Protein AF-A0A0Q5CCN1-F1 (afdb_monomer_lite)

Sequence (96 aa):
MADYRVDPDVVQGAASSLSAGADSGPSGFVTEAWDVGSSRVTGVLDTDGDKFHALWRTTNAATMALATSATKAVETYRTTEEGVAAASSDAGGGSR

Radius of gyration: 24.58 Å; chains: 1; bounding box: 61×33×71 Å

Secondary structure (DSSP, 8-state):
-------HHHHHHHHHHHHHHHHTS-S------B-TTS-B--SHHHHHHHHHHHHHHHHHHHHHHHHHHHHHHHHHHHHHHHHHHHHHHHHHHT--

Structure (mmCIF, N/CA/C/O backbone):
data_AF-A0A0Q5CCN1-F1
#
_entry.id   AF-A0A0Q5CCN1-F1
#
loop_
_atom_site.group_PDB
_atom_site.id
_atom_site.type_symbol
_atom_site.label_atom_id
_atom_site.label_alt_id
_atom_site.label_comp_id
_atom_site.label_asym_id
_atom_site.label_entity_id
_atom_site.label_seq_id
_atom_site.pdbx_PDB_ins_code
_atom_site.Cartn_x
_atom_site.Cartn_y
_atom_site.Cartn_z
_atom_site.occupancy
_atom_site.B_iso_or_equiv
_atom_site.auth_seq_id
_atom_site.auth_comp_id
_atom_site.auth_asym_id
_atom_site.auth_atom_id
_atom_site.pdbx_PDB_model_num
ATOM 1 N N . MET A 1 1 ? 9.380 -25.202 -15.701 1.00 44.84 1 MET A N 1
ATOM 2 C CA . MET A 1 1 ? 9.845 -23.897 -15.193 1.00 44.84 1 MET A CA 1
ATOM 3 C C . MET A 1 1 ? 8.812 -22.891 -15.672 1.00 44.84 1 MET A C 1
ATOM 5 O O . MET A 1 1 ? 8.642 -22.790 -16.878 1.00 44.84 1 MET A O 1
ATOM 9 N N . ALA A 1 2 ? 7.995 -22.325 -14.781 1.00 52.09 2 ALA A N 1
ATOM 10 C CA . ALA A 1 2 ? 6.980 -21.359 -15.197 1.00 52.09 2 ALA A CA 1
ATOM 11 C C . ALA A 1 2 ? 7.694 -20.051 -15.563 1.00 52.09 2 ALA A C 1
ATOM 13 O O . ALA A 1 2 ? 8.442 -19.528 -14.740 1.00 52.09 2 ALA A O 1
ATOM 14 N N . ASP A 1 3 ? 7.515 -19.583 -16.797 1.00 59.88 3 ASP A N 1
ATOM 15 C CA . ASP A 1 3 ? 7.999 -18.275 -17.240 1.00 59.88 3 ASP A CA 1
ATOM 16 C C . ASP A 1 3 ? 7.163 -17.215 -16.506 1.00 59.88 3 ASP A C 1
ATOM 18 O O . ASP A 1 3 ? 6.001 -16.981 -16.839 1.00 59.88 3 ASP A O 1
ATOM 22 N N . TYR A 1 4 ? 7.695 -16.679 -15.406 1.00 58.06 4 TYR A N 1
ATOM 23 C CA . TYR A 1 4 ? 7.013 -15.664 -14.611 1.00 58.06 4 TYR A CA 1
ATOM 24 C C . TYR A 1 4 ? 7.191 -14.314 -15.304 1.00 58.06 4 TYR A C 1
ATOM 26 O O . TYR A 1 4 ? 8.193 -13.629 -15.105 1.00 58.06 4 TYR A O 1
ATOM 34 N N . ARG A 1 5 ? 6.222 -13.949 -16.146 1.00 72.69 5 ARG A N 1
ATOM 35 C CA . ARG A 1 5 ? 6.154 -12.621 -16.760 1.00 72.69 5 ARG A CA 1
ATOM 36 C C . ARG A 1 5 ? 5.299 -11.709 -15.896 1.00 72.69 5 ARG A C 1
ATOM 38 O O . ARG A 1 5 ? 4.136 -12.004 -15.632 1.00 72.69 5 ARG A O 1
ATOM 45 N N . VAL A 1 6 ? 5.896 -10.612 -15.450 1.00 76.56 6 VAL A N 1
ATOM 46 C CA . VAL A 1 6 ? 5.180 -9.531 -14.774 1.00 76.56 6 VAL A CA 1
ATOM 47 C C . VAL A 1 6 ? 4.546 -8.660 -15.848 1.00 76.56 6 VAL A C 1
ATOM 49 O O . VAL A 1 6 ? 5.258 -8.113 -16.683 1.00 76.56 6 VAL A O 1
ATOM 52 N N . ASP A 1 7 ? 3.221 -8.538 -15.826 1.00 89.25 7 ASP A N 1
ATOM 53 C CA . ASP A 1 7 ? 2.504 -7.568 -16.652 1.00 89.25 7 ASP A CA 1
ATOM 54 C C . ASP A 1 7 ? 2.422 -6.226 -15.889 1.00 89.25 7 ASP A C 1
ATOM 56 O O . ASP A 1 7 ? 1.727 -6.147 -14.866 1.00 89.25 7 ASP A O 1
ATOM 60 N N . PRO A 1 8 ? 3.145 -5.177 -16.329 1.00 89.44 8 PRO A N 1
ATOM 61 C CA . PRO A 1 8 ? 3.179 -3.893 -15.634 1.00 89.44 8 PRO A CA 1
ATOM 62 C C . PRO A 1 8 ? 1.817 -3.190 -15.602 1.00 89.44 8 PRO A C 1
ATOM 64 O O . PRO A 1 8 ? 1.554 -2.435 -14.665 1.00 89.44 8 PRO A O 1
ATOM 67 N N . ASP A 1 9 ? 0.930 -3.446 -16.564 1.00 91.38 9 ASP A N 1
ATOM 68 C CA . ASP A 1 9 ? -0.386 -2.809 -16.614 1.00 91.38 9 ASP A CA 1
ATOM 69 C C . ASP A 1 9 ? -1.345 -3.456 -15.610 1.00 91.38 9 ASP A C 1
ATOM 71 O O . ASP A 1 9 ? -2.100 -2.758 -14.927 1.00 91.38 9 ASP A O 1
ATOM 75 N N . VAL A 1 10 ? -1.244 -4.776 -15.422 1.00 93.06 10 VAL A N 1
ATOM 76 C CA . VAL A 1 10 ? -1.959 -5.487 -14.348 1.00 93.06 10 VAL A CA 1
ATOM 77 C C . VAL A 1 10 ? -1.508 -4.987 -12.974 1.00 93.06 10 VAL A C 1
ATOM 79 O O . VAL A 1 10 ? -2.345 -4.716 -12.108 1.00 93.06 10 VAL A O 1
ATOM 82 N N . VAL A 1 11 ? -0.198 -4.811 -12.769 1.00 92.06 11 VAL A N 1
ATOM 83 C CA . VAL A 1 11 ? 0.346 -4.276 -11.508 1.00 92.06 11 VAL A CA 1
ATOM 84 C C . VAL A 1 11 ? -0.112 -2.834 -11.281 1.00 92.06 11 VAL A C 1
ATOM 86 O O . VAL A 1 11 ? -0.519 -2.489 -10.169 1.00 92.06 11 VAL A O 1
ATOM 89 N N . GLN A 1 12 ? -0.114 -2.003 -12.325 1.00 93.19 12 GLN A N 1
ATOM 90 C CA . GLN A 1 12 ? -0.594 -0.626 -12.237 1.00 93.19 12 GLN A CA 1
ATOM 91 C C . GLN A 1 12 ? -2.088 -0.563 -11.887 1.00 93.19 12 GLN A C 1
ATOM 93 O O . GLN A 1 12 ? -2.481 0.217 -11.020 1.00 93.19 12 GLN A O 1
ATOM 98 N N . GLY A 1 13 ? -2.920 -1.406 -12.505 1.00 92.12 13 GLY A N 1
ATOM 99 C CA . GLY A 1 13 ? -4.351 -1.489 -12.199 1.00 92.12 13 GLY A CA 1
ATOM 100 C C . GLY A 1 13 ? -4.626 -1.940 -10.761 1.00 92.12 13 GLY A C 1
ATOM 101 O O . GLY A 1 13 ? -5.497 -1.384 -10.083 1.00 92.12 13 GLY A O 1
ATOM 102 N N . ALA A 1 14 ? -3.841 -2.896 -10.256 1.00 91.25 14 ALA A N 1
ATOM 103 C CA . ALA A 1 14 ? -3.905 -3.320 -8.860 1.00 91.25 14 ALA A CA 1
ATOM 104 C C . ALA A 1 14 ? -3.501 -2.187 -7.900 1.00 91.25 14 ALA A C 1
ATOM 106 O O . ALA A 1 14 ? -4.188 -1.957 -6.904 1.00 91.25 14 ALA A O 1
ATOM 107 N N . ALA A 1 15 ? -2.445 -1.431 -8.221 1.00 92.25 15 ALA A N 1
ATOM 108 C CA . ALA A 1 15 ? -2.019 -0.272 -7.439 1.00 92.25 15 ALA A CA 1
ATOM 109 C C . ALA A 1 15 ? -3.115 0.805 -7.368 1.00 92.25 15 ALA A C 1
ATOM 111 O O . ALA A 1 15 ? -3.442 1.281 -6.282 1.00 92.25 15 ALA A O 1
ATOM 112 N N . SER A 1 16 ? -3.743 1.137 -8.499 1.00 91.81 16 SER A N 1
ATOM 113 C CA . SER A 1 16 ? -4.860 2.088 -8.544 1.00 91.81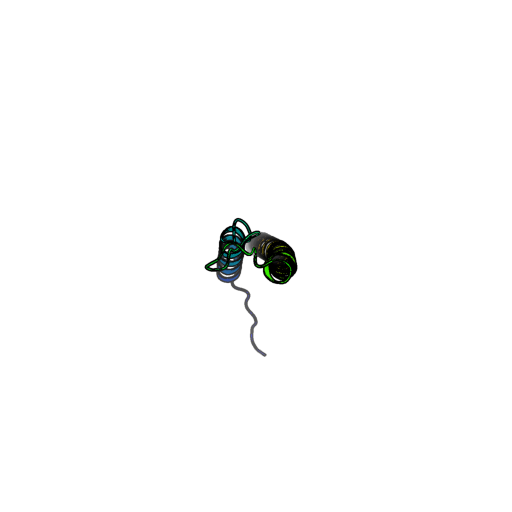 16 SER A CA 1
ATOM 114 C C . SER A 1 16 ? -6.066 1.617 -7.726 1.00 91.81 16 SER A C 1
ATOM 116 O O . SER A 1 16 ? -6.674 2.416 -7.016 1.00 91.81 16 SER A O 1
ATOM 118 N N . SER A 1 17 ? -6.383 0.320 -7.774 1.00 91.12 17 SER A N 1
ATOM 119 C CA . SER A 1 17 ? -7.485 -0.264 -6.997 1.00 91.12 17 SER A CA 1
ATOM 120 C C . SER A 1 17 ? -7.222 -0.204 -5.489 1.00 91.12 17 SER A C 1
ATOM 122 O O . SER A 1 17 ? -8.122 0.125 -4.717 1.00 91.12 17 SER A O 1
ATOM 124 N N . LEU A 1 18 ? -5.981 -0.472 -5.065 1.00 88.88 18 LEU A N 1
ATOM 125 C CA . LEU A 1 18 ? -5.563 -0.360 -3.665 1.00 88.88 18 LEU A CA 1
ATOM 126 C C . LEU A 1 18 ? -5.666 1.083 -3.158 1.00 88.88 18 LEU A C 1
ATOM 128 O O . LEU A 1 18 ? -6.217 1.304 -2.080 1.00 88.88 18 LEU A O 1
ATOM 132 N N . SER A 1 19 ? -5.194 2.061 -3.937 1.00 88.81 19 SER A N 1
ATOM 133 C CA . SER A 1 19 ? -5.307 3.483 -3.583 1.00 88.81 19 SER A CA 1
ATOM 134 C C . SER A 1 19 ? -6.765 3.934 -3.458 1.00 88.81 19 SER A C 1
ATOM 136 O O . SER A 1 19 ? -7.124 4.572 -2.475 1.00 88.81 19 SER A O 1
ATOM 138 N N . ALA A 1 20 ? -7.631 3.545 -4.398 1.0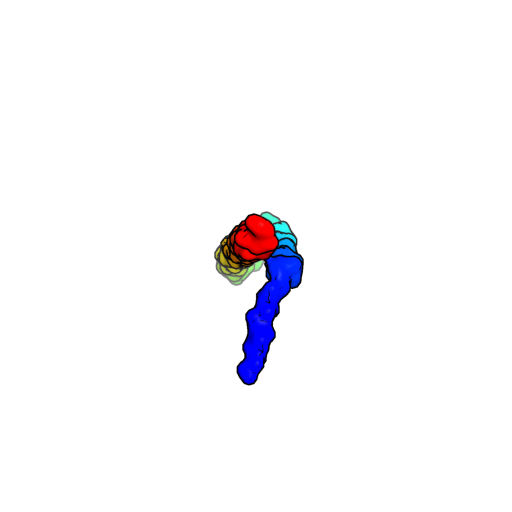0 86.44 20 ALA A N 1
ATOM 139 C CA . ALA A 1 20 ? -9.051 3.897 -4.345 1.00 86.44 20 ALA A CA 1
ATOM 140 C C . ALA A 1 20 ? -9.764 3.289 -3.123 1.00 86.44 20 ALA A C 1
ATOM 142 O O . ALA A 1 20 ? -10.579 3.949 -2.480 1.00 86.44 20 AL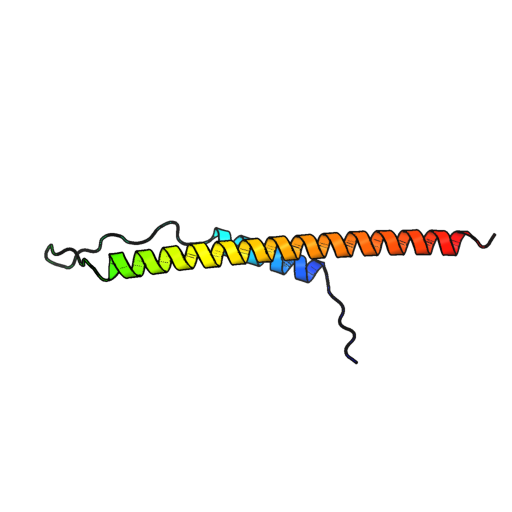A A O 1
ATOM 143 N N . GLY A 1 21 ? -9.438 2.039 -2.776 1.00 81.88 21 GLY A N 1
ATOM 144 C CA . GLY A 1 21 ? -9.958 1.395 -1.571 1.00 81.88 21 GLY A CA 1
ATOM 145 C C . GLY A 1 21 ? -9.512 2.109 -0.294 1.00 81.88 21 GLY A C 1
ATOM 146 O O . GLY A 1 21 ? -10.327 2.319 0.604 1.00 81.88 21 GLY A O 1
ATOM 147 N N . ALA A 1 22 ? -8.249 2.538 -0.240 1.00 80.94 22 ALA A N 1
ATOM 148 C CA . ALA A 1 22 ? -7.705 3.306 0.874 1.00 80.94 22 ALA A CA 1
ATOM 149 C C . ALA A 1 22 ? -8.443 4.649 1.079 1.00 80.94 22 ALA A C 1
ATOM 151 O O . ALA A 1 22 ? -8.859 4.989 2.190 1.00 80.94 22 ALA A O 1
ATOM 152 N N . ASP A 1 23 ? -8.711 5.377 -0.004 1.00 79.62 23 ASP A N 1
ATOM 153 C CA . ASP A 1 23 ? -9.412 6.666 0.061 1.00 79.62 23 ASP A CA 1
ATOM 154 C C . ASP A 1 23 ? -10.895 6.543 0.465 1.00 79.62 23 ASP A C 1
ATOM 156 O O . ASP A 1 23 ? -11.489 7.504 0.954 1.00 79.62 23 ASP A O 1
ATOM 160 N N . SER A 1 24 ? -11.501 5.361 0.312 1.00 77.94 24 SER A N 1
ATOM 161 C CA . SER A 1 24 ? -12.924 5.113 0.601 1.00 77.94 24 SER A CA 1
ATOM 162 C C . SER A 1 24 ? -13.260 4.816 2.072 1.00 77.94 24 SER A C 1
ATOM 164 O O . SER A 1 24 ? -14.392 4.451 2.393 1.00 77.94 24 SER A O 1
ATOM 166 N N . GLY A 1 25 ? -12.286 4.940 2.975 1.00 70.38 25 GLY A N 1
ATOM 167 C CA . GLY A 1 25 ? -12.448 4.576 4.381 1.00 70.38 25 GLY A CA 1
ATOM 168 C C . GLY A 1 25 ? -13.480 5.387 5.175 1.00 70.38 25 GLY A C 1
ATOM 169 O O . GLY A 1 25 ? -13.877 6.479 4.766 1.00 70.38 25 GLY A O 1
ATOM 170 N N . PRO A 1 26 ? -13.897 4.886 6.356 1.00 71.31 26 PRO A N 1
ATOM 171 C CA . PRO A 1 26 ? -14.772 5.619 7.262 1.00 71.31 26 PRO A CA 1
ATOM 172 C C . PRO A 1 26 ? -14.186 6.994 7.610 1.00 71.31 26 PRO A C 1
ATOM 174 O O . PRO A 1 26 ? -13.030 7.112 8.017 1.00 71.31 26 PRO A O 1
ATOM 177 N N . SER A 1 27 ? -15.013 8.035 7.483 1.00 69.38 27 SER A N 1
ATOM 178 C CA . SER A 1 27 ? -14.652 9.425 7.799 1.00 69.38 27 SER A CA 1
ATOM 179 C C . SER A 1 27 ? -14.569 9.709 9.303 1.00 69.38 27 SER A C 1
ATOM 181 O O . SER A 1 27 ? -14.033 10.740 9.711 1.00 69.38 27 SER A O 1
ATOM 183 N N . GLY A 1 28 ? -15.077 8.794 10.130 1.00 66.75 28 GLY A N 1
ATOM 184 C CA . GLY A 1 28 ? -15.068 8.869 11.584 1.00 66.75 28 GLY A CA 1
ATOM 185 C C . GLY A 1 28 ? -15.614 7.589 12.214 1.00 66.75 28 GLY A C 1
ATOM 186 O O . GLY A 1 28 ? -15.972 6.639 11.516 1.00 66.75 28 GLY A O 1
ATOM 187 N N . PHE A 1 29 ? -15.681 7.569 13.540 1.00 68.81 29 PHE A N 1
ATOM 188 C CA . PHE A 1 29 ? -16.264 6.483 14.324 1.00 68.81 29 PHE A CA 1
ATOM 189 C C . PHE A 1 29 ? -17.366 7.033 15.233 1.00 68.81 29 PHE A C 1
ATOM 191 O O . PHE A 1 29 ? -17.399 8.227 15.539 1.00 68.81 29 PHE A O 1
ATOM 198 N N . VAL A 1 30 ? -18.302 6.169 15.628 1.00 69.19 30 VAL A N 1
ATOM 199 C CA . VAL A 1 30 ? -19.404 6.545 16.520 1.00 69.19 30 VAL A CA 1
ATOM 200 C C . VAL A 1 30 ? -18.857 6.649 17.938 1.00 69.19 30 VAL A C 1
ATOM 202 O O . VAL A 1 30 ? -18.530 5.637 18.548 1.00 69.19 30 VAL A O 1
ATOM 205 N N . THR A 1 31 ? -18.761 7.871 18.452 1.00 61.56 31 THR A N 1
ATOM 206 C CA . THR A 1 31 ? -18.314 8.150 19.824 1.00 61.56 31 THR A CA 1
ATOM 207 C C . THR A 1 31 ? -19.458 8.124 20.833 1.00 61.56 31 THR A C 1
ATOM 209 O O . THR A 1 31 ? -19.215 8.085 22.034 1.00 61.56 31 THR A O 1
ATOM 212 N N . GLU A 1 32 ? -20.719 8.171 20.390 1.00 63.69 32 GLU A N 1
ATOM 213 C CA . GLU A 1 32 ? -21.872 8.161 21.293 1.00 63.69 32 GLU A CA 1
ATOM 214 C C . GLU A 1 32 ? -23.030 7.350 20.708 1.00 63.69 32 GLU A C 1
ATOM 216 O O . GLU A 1 32 ? -23.481 7.607 19.593 1.00 63.69 32 GLU A O 1
ATOM 221 N N . ALA A 1 33 ? -23.555 6.405 21.488 1.00 63.72 33 ALA A N 1
ATOM 222 C CA . ALA A 1 33 ? -24.860 5.805 21.243 1.00 63.72 33 ALA A CA 1
ATOM 223 C C . ALA A 1 33 ? -25.698 5.867 22.520 1.00 63.72 33 ALA A C 1
ATOM 225 O O . ALA A 1 33 ? -25.181 5.708 23.629 1.00 63.72 33 ALA A O 1
ATOM 226 N N . TRP A 1 34 ? -26.992 6.105 22.347 1.00 63.41 34 TRP A N 1
ATOM 227 C CA . TRP A 1 34 ? -27.963 6.215 23.427 1.00 63.41 34 TRP A CA 1
ATOM 228 C C . TRP A 1 34 ? -28.893 5.012 23.374 1.00 63.41 34 TRP A C 1
ATOM 230 O O . TRP A 1 34 ? -29.402 4.680 22.304 1.00 63.41 34 TRP A O 1
ATOM 240 N N . ASP A 1 35 ? -29.114 4.368 24.517 1.00 60.66 35 ASP A N 1
ATOM 241 C CA . ASP A 1 35 ? -30.167 3.362 24.630 1.00 60.66 35 ASP A CA 1
ATOM 242 C C . ASP A 1 35 ? -31.549 4.038 24.720 1.00 60.66 35 ASP A C 1
ATOM 244 O O . ASP A 1 35 ? -31.659 5.236 25.022 1.00 60.66 35 ASP A O 1
ATOM 248 N N . VAL A 1 36 ? -32.618 3.275 24.474 1.00 59.44 36 VAL A N 1
ATOM 249 C CA . VAL A 1 36 ? -34.009 3.739 24.589 1.00 59.44 36 VAL A CA 1
ATOM 250 C C . VAL A 1 36 ? -34.326 3.995 26.069 1.00 59.44 36 VAL A C 1
ATOM 252 O O . VAL A 1 36 ? -34.865 3.142 26.764 1.00 59.44 36 VAL A O 1
ATOM 255 N N . GLY A 1 37 ? -33.946 5.169 26.579 1.00 60.19 37 GLY A N 1
ATOM 256 C CA . GLY A 1 37 ? -34.114 5.515 27.997 1.00 60.19 37 GLY A CA 1
ATOM 257 C C . GLY A 1 37 ? -33.048 6.423 28.620 1.00 60.19 37 GLY A C 1
ATOM 258 O O . GLY A 1 37 ? -32.952 6.468 29.843 1.00 60.19 37 GLY A O 1
ATOM 259 N N . SER A 1 38 ? -32.268 7.162 27.822 1.00 59.12 38 SER A N 1
ATOM 260 C CA . SER A 1 38 ? -31.343 8.225 28.281 1.00 59.12 38 SER A CA 1
ATOM 261 C C . SER A 1 38 ? -30.015 7.778 28.906 1.00 59.12 38 SER A C 1
ATOM 263 O O . SER A 1 38 ? -29.312 8.604 29.487 1.00 59.12 38 SER A O 1
ATOM 265 N N . SER A 1 39 ? -29.617 6.513 28.755 1.00 62.94 39 SER A N 1
ATOM 266 C CA . SER A 1 39 ? -28.278 6.061 29.167 1.00 62.94 39 SER A CA 1
ATOM 267 C C . SER A 1 39 ? -27.333 6.008 27.963 1.00 62.94 39 SER A C 1
ATOM 269 O O . SER A 1 39 ? -27.640 5.363 26.959 1.00 62.94 39 SER A O 1
ATOM 271 N N . ARG A 1 40 ? -26.185 6.691 28.056 1.00 64.25 40 ARG A N 1
ATOM 272 C CA . ARG A 1 40 ? -25.095 6.599 27.068 1.00 64.25 40 ARG A CA 1
ATOM 273 C C . ARG A 1 40 ? -24.481 5.201 27.183 1.00 64.25 40 ARG A C 1
ATOM 275 O O . ARG A 1 40 ? -24.112 4.780 28.279 1.00 64.25 40 ARG A O 1
ATOM 282 N N . VAL A 1 41 ? -24.367 4.479 26.071 1.00 66.38 41 VAL A N 1
ATOM 283 C CA . VAL A 1 41 ? -23.698 3.170 26.001 1.00 66.38 41 VAL A CA 1
ATOM 284 C C . VAL A 1 41 ? -22.186 3.417 26.028 1.00 66.38 41 VAL A C 1
ATOM 286 O O . VAL A 1 41 ? -21.508 3.408 25.006 1.00 66.38 41 VAL A O 1
ATOM 289 N N . THR A 1 42 ? -21.661 3.753 27.205 1.00 64.06 42 THR A N 1
ATOM 290 C CA . THR A 1 42 ? -20.251 4.118 27.394 1.00 64.06 42 THR A CA 1
ATOM 291 C C . THR A 1 42 ? -19.372 2.895 27.609 1.00 64.06 42 THR A C 1
ATOM 293 O O . THR A 1 42 ? -19.759 1.971 28.324 1.00 64.06 42 THR A O 1
ATOM 296 N N . GLY A 1 43 ? -18.160 2.915 27.053 1.00 63.59 43 GLY A N 1
ATOM 297 C CA . GLY A 1 43 ? -17.108 1.937 27.351 1.00 63.59 43 GLY A CA 1
ATOM 298 C C . GLY A 1 43 ? -16.756 1.019 26.183 1.00 63.59 43 GLY A C 1
ATOM 299 O O . GLY A 1 43 ? -15.606 1.022 25.755 1.00 63.59 43 GLY A O 1
ATOM 300 N N . VAL A 1 44 ? -17.717 0.264 25.642 1.00 65.38 44 VAL A N 1
ATOM 301 C CA . VAL A 1 44 ? -17.458 -0.657 24.513 1.00 65.38 44 VAL A CA 1
ATOM 302 C C . VAL A 1 44 ? -17.353 0.107 23.194 1.00 65.38 44 VAL A C 1
ATOM 304 O O . VAL A 1 44 ? -16.385 -0.076 22.468 1.00 65.38 44 VAL A O 1
ATOM 307 N N . LEU A 1 45 ? -18.291 1.017 22.911 1.00 66.75 45 LEU A N 1
ATOM 308 C CA . LEU A 1 45 ? -18.288 1.790 21.662 1.00 66.75 45 LEU A CA 1
ATOM 309 C C . LEU A 1 45 ? -17.111 2.764 21.571 1.00 66.75 45 LEU A C 1
ATOM 311 O O . LEU A 1 45 ? -16.495 2.857 20.516 1.00 66.75 45 LEU A O 1
ATOM 315 N N . ASP A 1 46 ? -16.762 3.419 22.682 1.00 68.56 46 ASP A N 1
ATOM 316 C CA . ASP A 1 46 ? -15.596 4.305 22.750 1.00 68.56 46 ASP A CA 1
ATOM 317 C C . ASP A 1 46 ? -14.303 3.501 22.512 1.00 68.56 46 ASP A C 1
ATOM 319 O O . ASP A 1 46 ? -13.542 3.777 21.589 1.00 68.56 46 ASP A O 1
ATOM 323 N N . THR A 1 47 ? -14.090 2.435 23.294 1.00 74.12 47 THR A N 1
ATOM 324 C CA . THR A 1 47 ? -12.842 1.658 23.249 1.00 74.12 47 THR A CA 1
ATOM 325 C C . THR A 1 47 ? -12.678 0.882 21.943 1.00 74.12 47 THR A C 1
ATOM 327 O O . THR A 1 47 ? -11.585 0.853 21.375 1.00 74.12 47 THR A O 1
ATOM 330 N N . ASP A 1 48 ? -13.729 0.213 21.467 1.00 79.31 48 ASP A N 1
ATOM 331 C CA . ASP A 1 48 ? -13.651 -0.586 20.243 1.00 79.31 48 ASP A CA 1
ATOM 332 C C . ASP A 1 48 ? -13.719 0.297 18.995 1.00 79.31 48 ASP A C 1
ATOM 334 O O . ASP A 1 48 ? -13.052 -0.010 18.007 1.00 79.31 48 ASP A O 1
ATOM 338 N N . GLY A 1 49 ? -14.431 1.427 19.053 1.00 77.94 49 GLY A N 1
ATOM 339 C CA . GLY A 1 49 ? -14.431 2.450 18.009 1.00 77.94 49 GLY A CA 1
ATOM 340 C C . GLY A 1 49 ? -13.050 3.071 17.810 1.00 77.94 49 GLY A C 1
ATOM 341 O O . GLY A 1 49 ? -12.557 3.105 16.681 1.00 77.94 49 GLY A O 1
ATOM 342 N N . ASP A 1 50 ? -12.379 3.462 18.898 1.00 79.38 50 ASP A N 1
ATOM 343 C CA . ASP A 1 50 ? -11.007 3.980 18.864 1.00 79.38 50 ASP A CA 1
ATOM 344 C C . ASP A 1 50 ? -10.024 2.945 18.302 1.00 79.38 50 ASP A C 1
ATOM 346 O O . ASP A 1 50 ? -9.228 3.248 17.407 1.00 79.38 50 ASP A O 1
ATOM 350 N N . LYS A 1 51 ? -10.094 1.696 18.786 1.00 83.19 51 LYS A N 1
ATOM 351 C CA . LYS A 1 51 ? -9.244 0.600 18.294 1.00 83.19 51 LYS A CA 1
ATOM 352 C C . LYS A 1 51 ? -9.481 0.319 16.816 1.00 83.19 51 LYS A C 1
ATOM 354 O O . LYS A 1 51 ? -8.516 0.165 16.069 1.00 83.19 51 LYS A O 1
ATOM 359 N N . PHE A 1 52 ? -10.740 0.254 16.387 1.00 82.56 52 PHE A N 1
ATOM 360 C CA . PHE A 1 52 ? -11.091 0.030 14.989 1.00 82.56 52 PHE A CA 1
ATOM 361 C C . PHE A 1 52 ? -10.588 1.173 14.109 1.00 82.56 52 PHE A C 1
ATOM 363 O O . PHE A 1 52 ? -9.977 0.925 13.074 1.00 82.56 52 PHE A O 1
ATOM 370 N N . HIS A 1 53 ? -10.774 2.422 14.536 1.00 81.25 53 HIS A N 1
ATOM 371 C CA . HIS A 1 53 ? -10.310 3.587 13.792 1.00 81.25 53 HIS A CA 1
ATOM 372 C C . HIS A 1 53 ? -8.776 3.634 13.689 1.00 81.25 53 HIS A C 1
ATOM 374 O O . HIS A 1 53 ? -8.238 3.886 12.608 1.00 81.25 53 HIS A O 1
ATOM 380 N N . ALA A 1 54 ? -8.056 3.321 14.770 1.00 84.25 54 ALA A N 1
ATOM 381 C CA . ALA A 1 54 ? -6.596 3.223 14.758 1.00 84.25 54 ALA A CA 1
ATOM 382 C C . ALA A 1 54 ? -6.095 2.093 13.841 1.00 84.25 54 ALA A C 1
ATOM 384 O O . ALA A 1 54 ? -5.147 2.286 13.068 1.00 84.25 54 ALA A O 1
ATOM 385 N N . LEU A 1 55 ? -6.750 0.928 13.885 1.00 87.12 55 LEU A N 1
ATOM 386 C CA . LEU A 1 55 ? -6.437 -0.199 13.009 1.00 87.12 55 LEU A CA 1
ATOM 387 C C . LEU A 1 55 ? -6.699 0.162 11.546 1.00 87.12 55 LEU A C 1
ATOM 389 O O . LEU A 1 55 ? -5.819 -0.033 10.712 1.00 87.12 55 LEU A O 1
ATOM 393 N N . TRP A 1 56 ? -7.851 0.770 11.250 1.00 85.00 56 TRP A N 1
ATOM 394 C CA . TRP A 1 56 ? -8.193 1.244 9.912 1.00 85.00 56 TRP A CA 1
ATOM 395 C C . TRP A 1 56 ? -7.129 2.198 9.374 1.00 85.00 56 TRP A C 1
ATOM 397 O O . TRP A 1 56 ? -6.605 1.975 8.288 1.00 85.00 56 TRP A O 1
ATOM 407 N N . ARG A 1 57 ? -6.744 3.226 10.142 1.00 85.50 57 ARG A N 1
ATOM 408 C CA . ARG A 1 57 ? -5.691 4.180 9.754 1.00 85.50 57 ARG A CA 1
ATOM 409 C C . ARG A 1 57 ? -4.361 3.489 9.453 1.00 85.50 57 ARG A C 1
ATOM 411 O O . ARG A 1 57 ? -3.701 3.842 8.477 1.00 85.50 57 ARG A O 1
ATOM 418 N N . THR A 1 58 ? -3.985 2.510 10.272 1.00 90.25 58 THR A N 1
ATOM 419 C CA . THR A 1 58 ? -2.738 1.751 10.107 1.00 90.25 58 THR A CA 1
ATOM 420 C C . THR A 1 58 ? -2.773 0.899 8.840 1.00 90.25 58 THR A C 1
ATOM 422 O O . THR A 1 58 ? -1.857 0.970 8.021 1.00 90.25 58 THR A O 1
ATOM 425 N N . THR A 1 59 ? -3.853 0.141 8.634 1.00 88.38 59 THR A N 1
ATOM 426 C CA . THR A 1 59 ? -4.067 -0.651 7.418 1.00 88.38 59 THR A CA 1
ATOM 427 C C . THR A 1 59 ? -4.112 0.245 6.186 1.00 88.38 59 THR A C 1
ATOM 429 O O . THR A 1 59 ? -3.485 -0.070 5.182 1.00 88.38 59 THR A O 1
ATOM 432 N N . ASN A 1 60 ? -4.771 1.400 6.276 1.00 88.19 60 ASN A N 1
ATOM 433 C CA . ASN A 1 60 ? -4.853 2.373 5.197 1.00 88.19 60 ASN A CA 1
ATOM 434 C C . ASN A 1 60 ? -3.472 2.878 4.763 1.00 88.19 60 ASN A C 1
ATOM 436 O O . ASN A 1 60 ? -3.140 2.870 3.579 1.00 88.19 60 ASN A O 1
ATOM 440 N N . ALA A 1 61 ? -2.641 3.269 5.732 1.00 88.88 61 ALA A N 1
ATOM 441 C CA . ALA A 1 61 ? -1.279 3.717 5.470 1.00 88.88 61 ALA A CA 1
ATOM 442 C C . ALA A 1 61 ? -0.432 2.614 4.812 1.00 88.88 61 ALA A C 1
ATOM 444 O O . ALA A 1 61 ? 0.297 2.882 3.856 1.00 88.88 61 ALA A O 1
ATOM 445 N N . ALA A 1 62 ? -0.562 1.367 5.276 1.00 92.19 62 ALA A N 1
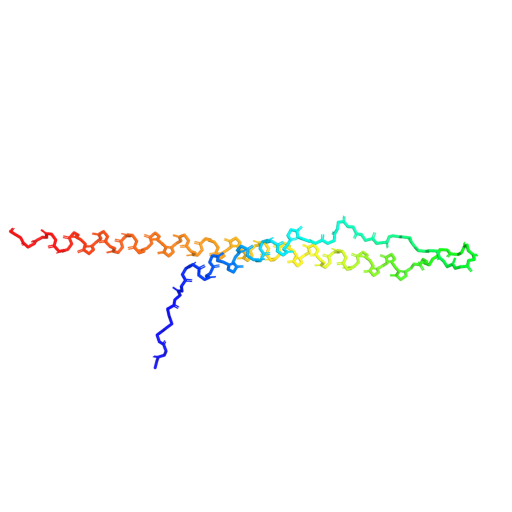ATOM 446 C CA . ALA A 1 62 ? 0.122 0.223 4.678 1.00 92.19 62 ALA A CA 1
ATOM 447 C C . ALA A 1 62 ? -0.342 -0.042 3.233 1.00 92.19 62 ALA A C 1
ATOM 449 O O . ALA A 1 62 ? 0.491 -0.247 2.349 1.00 92.19 62 ALA A O 1
ATOM 450 N N . THR A 1 63 ? -1.650 0.025 2.970 1.00 91.06 63 THR A N 1
ATOM 451 C CA . THR A 1 63 ? -2.232 -0.129 1.628 1.00 91.06 63 THR A CA 1
ATOM 452 C C . THR A 1 63 ? -1.717 0.942 0.667 1.00 91.06 63 THR A C 1
ATOM 454 O O . THR A 1 63 ? -1.284 0.620 -0.439 1.00 91.06 63 THR A O 1
ATOM 457 N N . MET A 1 64 ? -1.671 2.207 1.097 1.00 91.44 64 MET A N 1
ATOM 458 C CA . MET A 1 64 ? -1.110 3.295 0.290 1.00 91.44 64 MET A CA 1
ATOM 459 C C . MET A 1 64 ? 0.390 3.123 0.019 1.00 91.44 64 MET A C 1
ATOM 461 O O . MET A 1 64 ? 0.858 3.370 -1.097 1.00 91.44 64 MET A O 1
ATOM 465 N N . ALA A 1 65 ? 1.158 2.680 1.017 1.00 93.62 65 ALA A N 1
ATOM 466 C CA . ALA A 1 65 ? 2.584 2.408 0.853 1.00 93.62 65 ALA A CA 1
ATOM 467 C C . ALA A 1 65 ? 2.830 1.264 -0.146 1.00 93.62 65 ALA A C 1
ATOM 469 O O . ALA A 1 65 ? 3.752 1.338 -0.967 1.00 93.62 65 ALA A O 1
ATOM 470 N N . LEU A 1 66 ? 1.978 0.236 -0.124 1.00 93.12 66 LEU A N 1
ATOM 471 C CA . LEU A 1 66 ? 2.017 -0.867 -1.079 1.00 93.12 66 LEU A CA 1
ATOM 472 C C . LEU A 1 66 ? 1.685 -0.394 -2.499 1.00 93.12 66 LEU A C 1
ATOM 474 O O . LEU A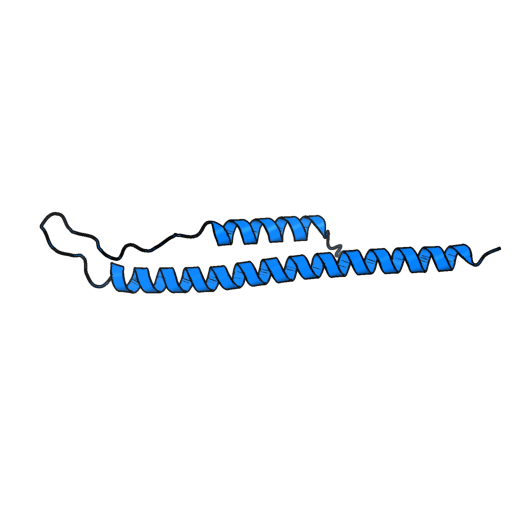 1 66 ? 2.446 -0.680 -3.421 1.00 93.12 66 LEU A O 1
ATOM 478 N N . ALA A 1 67 ? 0.614 0.384 -2.674 1.00 93.62 67 ALA A N 1
ATOM 479 C CA . ALA A 1 67 ? 0.242 0.950 -3.972 1.00 93.62 67 ALA A CA 1
ATOM 480 C C . ALA A 1 67 ? 1.344 1.858 -4.550 1.00 93.62 67 ALA A C 1
ATOM 482 O O . ALA A 1 67 ? 1.674 1.789 -5.737 1.00 93.62 67 ALA A O 1
ATOM 483 N N . THR A 1 68 ? 1.984 2.655 -3.691 1.00 94.81 68 THR A N 1
ATOM 484 C CA . THR A 1 68 ? 3.137 3.488 -4.064 1.00 94.81 68 THR A CA 1
ATOM 485 C C . THR A 1 68 ? 4.317 2.629 -4.518 1.00 94.81 68 THR A C 1
ATOM 487 O O . THR A 1 68 ? 4.938 2.908 -5.542 1.00 94.81 68 THR A O 1
ATOM 490 N N . SER A 1 69 ? 4.625 1.563 -3.777 1.00 95.94 69 SER A N 1
ATOM 491 C CA . SER A 1 69 ? 5.713 0.639 -4.117 1.00 95.94 69 SER A CA 1
ATOM 492 C C . SER A 1 69 ? 5.453 -0.088 -5.438 1.00 95.94 69 SER A C 1
ATOM 494 O O . SER A 1 69 ? 6.363 -0.216 -6.254 1.00 95.94 69 SER A O 1
ATOM 496 N N . ALA A 1 70 ? 4.209 -0.505 -5.682 1.00 94.19 70 ALA A N 1
ATOM 497 C CA . ALA A 1 70 ? 3.799 -1.134 -6.932 1.00 94.19 70 ALA A CA 1
ATOM 498 C C . ALA A 1 70 ? 3.951 -0.180 -8.128 1.00 94.19 70 ALA A C 1
ATOM 500 O O . ALA A 1 70 ? 4.526 -0.562 -9.142 1.00 94.19 70 ALA A O 1
ATOM 501 N N . THR A 1 71 ? 3.534 1.081 -7.980 1.00 94.81 71 THR A N 1
ATOM 502 C CA . THR A 1 71 ? 3.715 2.112 -9.019 1.00 94.81 71 THR A CA 1
ATOM 503 C C . THR A 1 71 ? 5.197 2.314 -9.358 1.00 94.81 71 THR A C 1
ATOM 505 O O . THR A 1 71 ? 5.578 2.277 -10.524 1.00 94.81 71 THR A O 1
ATOM 508 N N . LYS A 1 72 ? 6.069 2.415 -8.346 1.00 95.25 72 LYS A N 1
ATOM 509 C CA . LYS A 1 72 ? 7.525 2.533 -8.560 1.00 95.25 72 LYS A CA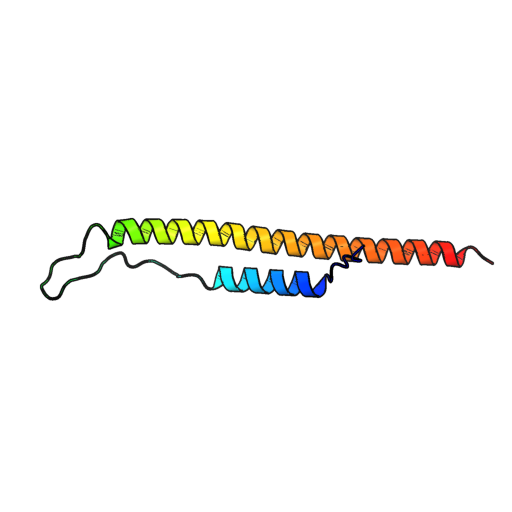 1
ATOM 510 C C . LYS A 1 72 ? 8.126 1.318 -9.269 1.00 95.25 72 LYS A C 1
ATOM 512 O O . LYS A 1 72 ? 9.034 1.460 -10.089 1.00 95.25 72 LYS A O 1
ATOM 517 N N . ALA A 1 73 ? 7.644 0.117 -8.953 1.00 92.25 73 ALA A N 1
ATOM 518 C CA . ALA A 1 73 ? 8.092 -1.101 -9.621 1.00 92.25 73 ALA A CA 1
ATOM 519 C C . ALA A 1 73 ? 7.723 -1.084 -11.113 1.00 92.25 73 ALA A C 1
ATOM 521 O O . ALA A 1 73 ? 8.555 -1.427 -11.952 1.00 92.25 73 ALA A O 1
ATOM 522 N N . VAL A 1 74 ? 6.516 -0.617 -11.447 1.00 94.00 74 VAL A N 1
ATOM 523 C CA . VAL A 1 74 ? 6.060 -0.443 -12.833 1.00 94.00 74 VAL A CA 1
ATOM 524 C C . VAL A 1 74 ? 6.924 0.574 -13.586 1.00 94.00 74 VAL A C 1
ATOM 526 O O . VAL A 1 74 ? 7.361 0.296 -14.701 1.00 94.00 74 VAL A O 1
ATOM 529 N N . GLU A 1 75 ? 7.222 1.725 -12.982 1.00 94.50 75 GLU A N 1
ATOM 530 C CA . GLU A 1 75 ? 8.110 2.740 -13.575 1.00 94.50 75 GLU A CA 1
ATOM 531 C C . GLU A 1 75 ? 9.514 2.185 -13.849 1.00 94.50 75 GLU A C 1
ATOM 533 O O . GLU A 1 75 ? 10.077 2.387 -14.928 1.00 94.50 75 GLU A O 1
ATOM 538 N N . THR A 1 76 ? 10.058 1.428 -12.892 1.00 94.56 76 THR A N 1
ATOM 539 C CA . THR A 1 76 ? 11.370 0.778 -13.025 1.00 94.56 76 THR A CA 1
ATOM 540 C C . THR A 1 76 ? 11.368 -0.232 -14.171 1.00 94.56 76 THR A C 1
ATOM 542 O O . THR A 1 76 ? 12.307 -0.263 -14.968 1.00 94.56 76 THR A O 1
ATOM 545 N N . TYR A 1 77 ? 10.304 -1.032 -14.286 1.00 91.12 77 TYR A N 1
ATOM 546 C CA . TYR A 1 77 ? 10.146 -2.001 -15.368 1.00 91.12 77 TYR A CA 1
ATOM 547 C C . TYR A 1 77 ? 10.136 -1.309 -16.736 1.00 91.12 77 TYR A C 1
ATOM 549 O O . TYR A 1 77 ? 10.931 -1.659 -17.604 1.00 91.12 77 TYR A O 1
ATOM 557 N N . ARG A 1 78 ? 9.304 -0.273 -16.908 1.00 90.56 78 ARG A N 1
ATOM 558 C CA . ARG A 1 78 ? 9.199 0.475 -18.174 1.00 90.56 78 ARG A CA 1
ATOM 559 C C . ARG A 1 78 ? 10.521 1.133 -18.572 1.00 90.56 78 ARG A C 1
ATOM 561 O O . ARG A 1 78 ? 10.956 0.978 -19.705 1.00 90.56 78 ARG A O 1
ATOM 568 N N . THR A 1 79 ? 11.204 1.766 -17.620 1.00 93.38 79 THR A N 1
ATOM 569 C CA . THR A 1 79 ? 12.530 2.367 -17.858 1.00 93.38 79 THR A CA 1
ATOM 570 C C . THR A 1 79 ? 13.556 1.317 -18.300 1.00 93.38 79 THR A C 1
ATOM 572 O O . THR A 1 79 ? 14.395 1.570 -19.164 1.00 93.38 79 THR A O 1
ATOM 575 N N . THR A 1 80 ? 13.493 0.118 -17.714 1.00 92.19 80 THR A N 1
ATOM 576 C CA . THR A 1 80 ? 14.393 -0.987 -18.070 1.00 92.19 80 THR A CA 1
ATOM 577 C C . THR A 1 80 ? 14.117 -1.488 -19.487 1.00 92.19 80 THR A C 1
ATOM 579 O O . THR A 1 80 ? 15.058 -1.647 -20.260 1.00 92.19 80 THR A O 1
ATOM 582 N N . GLU A 1 81 ? 12.848 -1.685 -19.851 1.00 90.00 81 GLU A N 1
ATOM 583 C CA . GLU A 1 81 ? 12.440 -2.080 -21.208 1.00 90.00 81 GLU A CA 1
ATOM 584 C C . GLU A 1 81 ? 12.892 -1.061 -22.263 1.00 90.00 81 GLU A C 1
ATOM 586 O O . GLU A 1 81 ? 13.468 -1.439 -23.283 1.00 90.00 81 GLU A O 1
ATOM 591 N N . GLU A 1 82 ? 12.717 0.237 -22.000 1.00 90.69 82 GLU A N 1
ATOM 592 C CA . GLU A 1 82 ? 13.189 1.308 -22.886 1.00 90.69 82 GLU A CA 1
ATOM 593 C C . GLU A 1 82 ? 14.713 1.266 -23.074 1.00 90.69 82 GLU A C 1
ATOM 595 O O . GLU A 1 82 ? 15.208 1.347 -24.202 1.00 90.69 82 GLU A O 1
ATOM 600 N N . GLY A 1 83 ? 15.467 1.075 -21.987 1.00 91.31 83 GLY A N 1
ATOM 601 C CA . GLY A 1 83 ? 16.923 0.941 -22.040 1.00 91.31 83 GLY A CA 1
ATOM 602 C C . GLY A 1 83 ? 17.385 -0.291 -22.825 1.00 91.31 83 GLY A C 1
ATOM 603 O O . GLY A 1 83 ? 18.320 -0.203 -23.624 1.00 91.31 83 GLY A O 1
ATOM 604 N N . VAL A 1 84 ? 16.712 -1.432 -22.649 1.00 91.00 84 VAL A N 1
ATOM 605 C CA . VAL A 1 84 ? 16.995 -2.667 -23.401 1.00 91.00 84 VAL A CA 1
ATOM 606 C C . VAL A 1 84 ? 16.678 -2.490 -24.887 1.00 91.00 84 VAL A C 1
ATOM 608 O O . VAL A 1 84 ? 17.469 -2.915 -25.734 1.00 91.00 84 VAL A O 1
ATOM 611 N N . ALA A 1 85 ? 15.566 -1.836 -25.226 1.00 89.44 85 ALA A N 1
ATOM 612 C CA . ALA A 1 85 ? 15.192 -1.553 -26.609 1.00 89.44 85 ALA A CA 1
ATOM 613 C C . ALA A 1 85 ? 16.202 -0.621 -27.302 1.00 89.44 85 ALA A C 1
ATOM 615 O O . ALA A 1 85 ? 16.584 -0.869 -28.452 1.00 89.44 85 ALA A O 1
ATOM 616 N N . ALA A 1 86 ? 16.685 0.408 -26.598 1.00 89.88 86 ALA A N 1
ATOM 617 C CA . ALA A 1 86 ? 17.732 1.300 -27.092 1.00 89.88 86 ALA A CA 1
ATOM 618 C C . ALA A 1 86 ? 19.045 0.542 -27.349 1.00 89.88 86 ALA A C 1
ATOM 620 O O . ALA A 1 86 ? 19.560 0.566 -28.466 1.00 89.88 86 ALA A O 1
ATOM 621 N N . ALA A 1 87 ? 19.524 -0.227 -26.366 1.00 90.69 87 ALA A N 1
ATOM 622 C CA . ALA A 1 87 ? 20.745 -1.024 -26.503 1.00 90.69 87 ALA A CA 1
ATOM 623 C C . ALA A 1 87 ? 20.654 -2.056 -27.643 1.00 90.69 87 ALA A C 1
ATOM 625 O O . ALA A 1 87 ? 21.622 -2.282 -28.371 1.00 90.69 87 ALA A O 1
ATOM 626 N N . SER A 1 88 ? 19.480 -2.664 -27.831 1.00 90.06 88 SER A N 1
ATOM 627 C CA . SER A 1 88 ? 19.230 -3.613 -28.923 1.00 90.06 88 SER A CA 1
ATOM 628 C C . SER A 1 88 ? 19.262 -2.933 -30.294 1.00 90.06 88 SER A C 1
ATOM 630 O O . SER A 1 88 ? 19.781 -3.502 -31.255 1.00 90.06 88 SER A O 1
ATOM 632 N N . SER A 1 89 ? 18.740 -1.707 -30.387 1.00 88.56 89 SER A N 1
ATOM 633 C CA . SER A 1 89 ? 18.767 -0.904 -31.615 1.00 88.56 89 SER A CA 1
ATOM 634 C C . SER A 1 89 ? 20.195 -0.501 -31.989 1.00 88.56 89 SER A C 1
ATOM 636 O O . SER A 1 89 ? 20.587 -0.644 -33.148 1.00 88.56 89 SER A O 1
ATOM 638 N N . ASP A 1 90 ? 20.998 -0.090 -31.005 1.00 85.94 90 ASP A N 1
ATOM 639 C CA . ASP A 1 90 ? 22.413 0.245 -31.200 1.00 85.94 90 ASP A CA 1
ATOM 640 C C . ASP A 1 90 ? 23.226 -0.974 -31.660 1.00 85.94 90 ASP A C 1
ATOM 642 O O . ASP A 1 90 ? 24.016 -0.886 -32.603 1.00 85.94 90 ASP A O 1
ATOM 646 N N . ALA A 1 91 ? 22.984 -2.142 -31.057 1.00 82.38 91 ALA A N 1
ATOM 647 C CA . ALA A 1 91 ? 23.635 -3.390 -31.455 1.00 82.38 91 ALA A CA 1
ATOM 648 C C . ALA A 1 91 ? 23.252 -3.832 -32.882 1.00 82.38 91 ALA A C 1
ATOM 650 O O . ALA A 1 91 ? 24.093 -4.356 -33.614 1.00 82.38 91 ALA A O 1
ATOM 651 N N . GLY A 1 92 ? 22.004 -3.597 -33.303 1.00 74.75 92 GLY A N 1
ATOM 652 C CA . GLY A 1 92 ? 21.531 -3.884 -34.662 1.00 74.75 92 GLY A CA 1
ATOM 653 C C . GLY A 1 92 ? 22.016 -2.885 -35.723 1.00 74.75 92 GLY A C 1
ATOM 654 O O . GLY A 1 92 ? 22.138 -3.244 -36.895 1.00 74.75 92 GLY A O 1
ATOM 655 N N . GLY A 1 93 ? 22.325 -1.646 -35.328 1.00 61.78 93 GLY A N 1
ATOM 656 C CA . GLY A 1 93 ? 22.793 -0.576 -36.216 1.00 61.78 93 GLY A CA 1
ATOM 657 C C . GLY A 1 93 ? 24.273 -0.655 -36.612 1.00 61.78 93 GLY A C 1
ATOM 658 O O . GLY A 1 93 ? 24.666 -0.033 -37.596 1.00 61.78 93 GLY A O 1
ATOM 659 N N . GLY A 1 94 ? 25.089 -1.439 -35.897 1.00 53.91 94 GLY A N 1
ATOM 660 C CA . GLY A 1 94 ? 26.540 -1.559 -36.115 1.00 53.91 94 GLY A CA 1
ATOM 661 C C . GLY A 1 94 ? 26.986 -2.461 -37.276 1.00 53.91 94 GLY A C 1
ATOM 662 O O . GLY A 1 94 ? 28.183 -2.666 -37.452 1.00 53.91 94 GLY A O 1
ATOM 663 N N . SER A 1 95 ? 26.060 -3.020 -38.062 1.00 53.53 95 SER A N 1
ATOM 664 C CA . SER A 1 95 ? 26.374 -3.871 -39.223 1.00 53.53 95 SER A CA 1
ATOM 665 C C . SER A 1 95 ? 26.147 -3.131 -40.545 1.00 53.53 95 SER A C 1
ATOM 667 O O . SER A 1 95 ? 25.199 -3.446 -41.266 1.00 53.53 95 SER A O 1
ATOM 669 N N . ARG A 1 96 ? 26.982 -2.137 -40.871 1.00 52.78 96 ARG A N 1
ATOM 670 C CA . ARG A 1 96 ? 27.097 -1.564 -42.225 1.00 52.78 96 ARG A CA 1
ATOM 671 C C . ARG A 1 96 ? 28.522 -1.141 -42.533 1.00 52.78 96 ARG A C 1
ATOM 673 O O . ARG A 1 96 ? 29.132 -0.489 -41.661 1.00 52.78 96 ARG A O 1
#

Foldseek 3Di:
DDPDDDDLVVLLVQLVVLLVVLVPDDPAFDCWDADPPGDTPPDCRNVVRVVVVVVSVVVSVVSNVSSVVSNVVSVVVVVVVVVVVVVVVVVVPPPD

pLDDT: mean 80.1, std 13.41, range [44.84, 95.94]